Protein AF-A0A0R3CW80-F1 (afdb_monomer_lite)

Structure (mmCIF, N/CA/C/O backbone):
data_AF-A0A0R3CW80-F1
#
_entry.id   AF-A0A0R3CW80-F1
#
loop_
_atom_site.group_PDB
_atom_site.id
_atom_site.type_symbol
_atom_site.label_atom_id
_atom_site.label_alt_id
_atom_site.label_comp_id
_atom_site.label_asym_id
_atom_site.label_entity_id
_atom_site.label_seq_id
_atom_site.pdbx_PDB_ins_code
_atom_site.Cartn_x
_atom_site.Cartn_y
_atom_site.Cartn_z
_atom_site.occupancy
_atom_site.B_iso_or_equiv
_atom_site.auth_seq_id
_atom_site.auth_comp_id
_atom_site.auth_asym_id
_atom_site.auth_atom_id
_atom_site.pdbx_PDB_model_num
ATOM 1 N N . MET A 1 1 ? -17.166 18.405 -1.056 1.00 41.09 1 MET A N 1
ATOM 2 C CA . MET A 1 1 ? -15.921 18.094 -1.797 1.00 41.09 1 MET A CA 1
ATOM 3 C C . MET A 1 1 ? -15.846 16.579 -1.973 1.00 41.09 1 MET A C 1
ATOM 5 O O . MET A 1 1 ? -15.905 15.866 -0.979 1.00 41.09 1 MET A O 1
ATOM 9 N N . ASN A 1 2 ? -15.883 16.093 -3.217 1.00 36.12 2 ASN A N 1
ATOM 10 C CA . ASN A 1 2 ? -16.226 14.708 -3.577 1.00 36.12 2 ASN A CA 1
ATOM 11 C C . ASN A 1 2 ? -15.199 13.659 -3.116 1.00 36.12 2 ASN A C 1
ATOM 13 O O . ASN A 1 2 ? -14.018 13.760 -3.441 1.00 36.12 2 ASN A O 1
ATOM 17 N N . ARG A 1 3 ? -15.678 12.598 -2.445 1.00 45.88 3 ARG A N 1
ATOM 18 C CA . ARG A 1 3 ? -14.878 11.443 -1.977 1.00 45.88 3 ARG A CA 1
ATOM 19 C C . ARG A 1 3 ? -14.217 10.665 -3.129 1.00 45.88 3 ARG A C 1
ATOM 21 O O . ARG A 1 3 ? -13.145 10.106 -2.939 1.00 45.88 3 ARG A O 1
ATOM 28 N N . HIS A 1 4 ? -14.803 10.700 -4.331 1.00 39.06 4 HIS A N 1
ATOM 29 C CA . HIS A 1 4 ? -14.240 10.094 -5.546 1.00 39.06 4 HIS A CA 1
ATOM 30 C C . HIS A 1 4 ? -13.117 10.909 -6.205 1.00 39.06 4 HIS A C 1
ATOM 32 O O . HIS A 1 4 ? -12.215 10.320 -6.788 1.00 39.06 4 HIS A O 1
ATOM 38 N N . ALA A 1 5 ? -13.098 12.239 -6.062 1.00 39.56 5 ALA A N 1
ATOM 39 C CA . ALA A 1 5 ? -12.051 13.080 -6.657 1.00 39.56 5 ALA A CA 1
ATOM 40 C C . ALA A 1 5 ? -10.694 12.961 -5.928 1.00 39.56 5 ALA A C 1
ATOM 42 O O . ALA A 1 5 ? -9.673 13.413 -6.434 1.00 39.56 5 ALA A O 1
ATOM 43 N N . ARG A 1 6 ? -10.675 12.335 -4.740 1.00 50.69 6 ARG A N 1
ATOM 44 C CA . ARG A 1 6 ? -9.482 12.136 -3.901 1.00 50.69 6 ARG A CA 1
ATOM 45 C C . ARG A 1 6 ? -8.556 11.000 -4.372 1.00 50.69 6 ARG A C 1
ATOM 47 O O . ARG A 1 6 ? -7.422 10.960 -3.915 1.00 50.69 6 ARG A O 1
ATOM 54 N N . ARG A 1 7 ? -9.029 10.087 -5.235 1.00 49.88 7 ARG A N 1
ATOM 55 C CA . ARG A 1 7 ? -8.395 8.779 -5.529 1.00 49.88 7 ARG A CA 1
ATOM 56 C C . ARG A 1 7 ? -7.430 8.757 -6.724 1.00 49.88 7 ARG A C 1
ATOM 58 O O . ARG A 1 7 ? -6.735 7.769 -6.911 1.00 49.88 7 ARG A O 1
ATOM 65 N N . ALA A 1 8 ? -7.375 9.818 -7.529 1.00 35.88 8 ALA A N 1
ATOM 66 C CA . ALA A 1 8 ? -6.621 9.817 -8.788 1.00 35.88 8 ALA A CA 1
ATOM 67 C C . ALA A 1 8 ? -5.181 10.348 -8.684 1.00 35.88 8 ALA A C 1
ATOM 69 O O . ALA A 1 8 ? -4.429 10.243 -9.650 1.00 35.88 8 ALA A O 1
ATOM 70 N N . SER A 1 9 ? -4.764 10.926 -7.551 1.00 39.00 9 SER A N 1
ATOM 71 C CA . SER A 1 9 ? -3.372 11.347 -7.411 1.00 39.00 9 SER A CA 1
ATOM 72 C C . SER A 1 9 ? -2.551 10.215 -6.810 1.00 39.00 9 SER A C 1
ATOM 74 O O . SER A 1 9 ? -2.558 9.977 -5.604 1.00 39.00 9 SER A O 1
ATOM 76 N N . VAL A 1 10 ? -1.789 9.537 -7.671 1.00 45.53 10 VAL A N 1
ATOM 77 C CA . VAL A 1 10 ? -0.542 8.878 -7.273 1.00 45.53 10 VAL A CA 1
ATOM 78 C C . VAL A 1 10 ? 0.312 9.968 -6.632 1.00 45.53 10 VAL A C 1
ATOM 80 O O . VAL A 1 10 ? 1.026 10.703 -7.311 1.00 45.53 10 VAL A O 1
ATOM 83 N N . LYS A 1 11 ? 0.165 10.172 -5.320 1.00 47.53 11 LYS A N 1
ATOM 84 C CA . LYS A 1 11 ? 0.964 11.154 -4.595 1.00 47.53 11 LYS A CA 1
ATOM 85 C C . LYS A 1 11 ? 2.336 10.516 -4.427 1.00 47.53 11 LYS A C 1
ATOM 87 O O . LYS A 1 11 ? 2.579 9.780 -3.477 1.00 47.53 11 LYS A O 1
ATOM 92 N N . SER A 1 12 ? 3.195 10.719 -5.421 1.00 44.66 12 SER A N 1
ATOM 93 C CA . SER A 1 12 ? 4.593 10.315 -5.365 1.00 44.66 12 SER A CA 1
ATOM 94 C C . SER A 1 12 ? 5.261 11.132 -4.267 1.00 44.66 12 SER A C 1
ATOM 96 O O . SER A 1 12 ? 5.531 12.321 -4.448 1.00 44.66 12 SER A O 1
ATOM 98 N N . ILE A 1 13 ? 5.500 10.515 -3.115 1.00 50.28 13 ILE A N 1
ATOM 99 C CA . ILE A 1 13 ? 6.340 11.126 -2.091 1.00 50.28 13 ILE A CA 1
ATOM 100 C C . ILE A 1 13 ? 7.767 10.725 -2.453 1.00 50.28 13 ILE A C 1
ATOM 102 O O . ILE A 1 13 ? 8.165 9.566 -2.309 1.00 50.28 13 ILE A O 1
ATOM 106 N N . ARG A 1 14 ? 8.506 11.669 -3.039 1.00 46.22 14 ARG A N 1
ATOM 107 C CA . ARG A 1 14 ? 9.895 11.460 -3.445 1.00 46.22 14 ARG A CA 1
ATOM 108 C C . ARG A 1 14 ? 10.798 11.770 -2.256 1.00 46.22 14 ARG A C 1
ATOM 110 O O . ARG A 1 14 ? 10.899 12.917 -1.834 1.00 46.22 14 ARG A O 1
ATOM 117 N N . HIS A 1 15 ? 11.462 10.746 -1.740 1.00 56.53 15 HIS A N 1
ATOM 118 C CA . HIS A 1 15 ? 12.550 10.869 -0.774 1.00 56.53 15 HIS A CA 1
ATOM 119 C C . HIS A 1 15 ? 13.870 10.607 -1.498 1.00 56.53 15 HIS A C 1
ATOM 121 O O . HIS A 1 15 ? 13.871 9.868 -2.480 1.00 56.53 15 HIS A O 1
ATOM 127 N N . SER A 1 16 ? 14.971 11.225 -1.053 1.00 55.19 16 SER A N 1
ATOM 128 C CA . SER A 1 16 ? 16.258 11.259 -1.780 1.00 55.19 16 SER A CA 1
ATOM 129 C C . SER A 1 16 ? 16.668 9.911 -2.380 1.00 55.19 16 SER A C 1
ATOM 131 O O . SER A 1 16 ? 17.085 9.872 -3.534 1.00 55.19 16 SER A O 1
ATOM 133 N N . ASP A 1 17 ? 16.431 8.824 -1.641 1.00 69.06 17 ASP A N 1
ATOM 134 C CA . ASP A 1 17 ? 16.816 7.466 -2.028 1.00 69.06 17 ASP A CA 1
ATOM 135 C C . ASP A 1 17 ? 15.636 6.482 -2.072 1.00 69.06 17 ASP A C 1
ATOM 137 O O . ASP A 1 17 ? 15.853 5.297 -2.303 1.00 69.06 17 ASP A O 1
ATOM 141 N N . LEU A 1 18 ? 14.390 6.943 -1.871 1.00 73.19 18 LEU A N 1
ATOM 142 C CA . LEU A 1 18 ? 13.175 6.115 -1.885 1.00 73.19 18 LEU A CA 1
ATOM 143 C C . LEU A 1 18 ? 12.024 6.818 -2.615 1.00 73.19 18 LEU A C 1
ATOM 145 O O . LEU A 1 18 ? 11.536 7.867 -2.191 1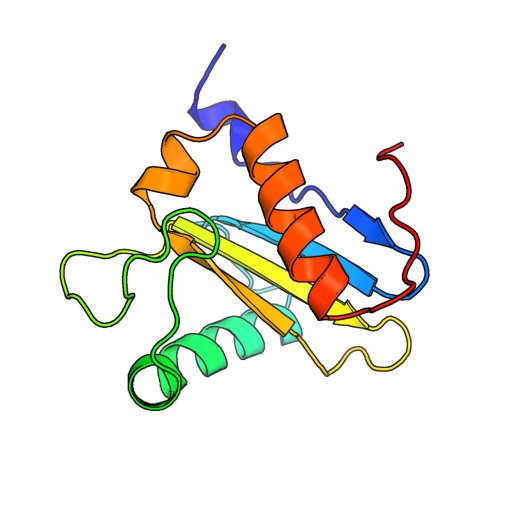.00 73.19 18 LEU A O 1
ATOM 149 N N . ILE A 1 19 ? 11.519 6.196 -3.674 1.00 79.06 19 ILE A N 1
ATOM 150 C CA . ILE A 1 19 ? 10.292 6.618 -4.350 1.00 79.06 19 ILE A CA 1
ATOM 151 C C . ILE A 1 19 ? 9.132 5.868 -3.706 1.00 79.06 19 ILE A C 1
ATOM 153 O O . ILE A 1 19 ? 9.100 4.640 -3.737 1.00 79.06 19 ILE A O 1
ATOM 157 N N . THR A 1 20 ? 8.197 6.594 -3.089 1.00 81.69 20 THR A N 1
ATOM 158 C CA . THR A 1 20 ? 7.022 5.985 -2.452 1.00 81.69 20 THR A CA 1
ATOM 159 C C . THR A 1 20 ? 5.743 6.321 -3.207 1.00 81.69 20 THR A C 1
ATOM 161 O O . THR A 1 20 ? 5.473 7.486 -3.503 1.00 81.69 20 THR A O 1
ATOM 164 N N . HIS A 1 21 ? 4.935 5.296 -3.458 1.00 84.94 21 HIS A N 1
ATOM 165 C CA . HIS A 1 21 ? 3.629 5.381 -4.091 1.00 84.94 21 HIS A CA 1
ATOM 166 C C . HIS A 1 21 ? 2.556 4.876 -3.127 1.00 84.94 21 HIS A C 1
ATOM 168 O O . HIS A 1 21 ? 2.663 3.768 -2.604 1.00 84.94 21 HIS A O 1
ATOM 174 N N . LEU A 1 22 ? 1.507 5.671 -2.924 1.00 86.88 22 LEU A N 1
ATOM 175 C CA . LEU A 1 22 ? 0.257 5.205 -2.331 1.00 86.88 22 LEU A CA 1
ATOM 176 C C . LEU A 1 22 ? -0.742 4.970 -3.465 1.00 86.88 22 LEU A C 1
ATOM 178 O O . LEU A 1 22 ? -1.073 5.910 -4.188 1.00 86.88 22 LEU A O 1
ATOM 182 N N . ILE A 1 23 ? -1.179 3.725 -3.641 1.00 88.75 23 ILE A N 1
ATOM 183 C CA . ILE A 1 23 ? -1.973 3.292 -4.795 1.00 88.75 23 ILE A CA 1
ATOM 184 C C . ILE A 1 23 ? -3.221 2.559 -4.300 1.00 88.75 23 ILE A C 1
ATOM 186 O O . ILE A 1 23 ? -3.107 1.587 -3.555 1.00 88.75 23 ILE A O 1
ATOM 190 N N . GLY A 1 24 ? -4.406 3.030 -4.696 1.00 88.19 24 GLY A N 1
ATOM 191 C CA . GLY A 1 24 ? -5.670 2.335 -4.430 1.00 88.19 24 GLY A CA 1
ATOM 192 C C . GLY A 1 24 ? -5.727 0.987 -5.151 1.00 88.19 24 GLY A C 1
ATOM 193 O O . GLY A 1 24 ? -5.147 0.837 -6.224 1.00 88.19 24 GLY A O 1
ATOM 194 N N . VAL A 1 25 ? -6.417 0.002 -4.575 1.00 89.88 25 VAL A N 1
ATOM 195 C CA . VAL A 1 25 ? -6.517 -1.356 -5.150 1.00 89.88 25 VAL A CA 1
ATOM 196 C C . VAL A 1 25 ? -7.173 -1.381 -6.539 1.00 89.88 25 VAL A C 1
ATOM 198 O O . VAL A 1 25 ? -6.938 -2.289 -7.327 1.00 89.88 25 VAL A O 1
ATOM 201 N N . GLU A 1 26 ? -7.983 -0.372 -6.844 1.00 85.88 26 GLU A N 1
ATOM 202 C CA . GLU A 1 26 ? -8.678 -0.182 -8.114 1.00 85.88 26 GLU A CA 1
ATOM 203 C C . GLU A 1 26 ? -7.811 0.438 -9.220 1.00 85.88 26 GLU A C 1
ATOM 205 O O . GLU A 1 26 ? -8.250 0.514 -10.367 1.00 85.88 26 GLU A O 1
ATOM 210 N N . VAL A 1 27 ? -6.615 0.932 -8.888 1.00 84.31 27 VAL A N 1
ATOM 211 C CA . VAL A 1 27 ? -5.747 1.617 -9.849 1.00 84.31 27 VAL A CA 1
ATOM 212 C C . VAL A 1 27 ? -4.963 0.572 -10.652 1.00 84.31 27 VAL A C 1
ATOM 214 O O . VAL A 1 27 ? -4.204 -0.197 -10.055 1.00 84.31 27 VAL A O 1
ATOM 217 N N . PRO A 1 28 ? -5.102 0.536 -11.989 1.00 83.88 28 PRO A N 1
ATOM 218 C CA . PRO A 1 28 ? -4.348 -0.393 -12.822 1.00 83.88 28 PRO A CA 1
ATOM 219 C C . PRO A 1 28 ? -2.843 -0.098 -12.762 1.00 83.88 28 PRO A C 1
ATOM 221 O O . PRO A 1 28 ? -2.417 1.057 -12.713 1.00 83.88 28 PRO A O 1
ATOM 224 N N . LEU A 1 29 ? -2.035 -1.161 -12.764 1.00 85.38 29 LEU A N 1
ATOM 225 C CA . LEU A 1 29 ? -0.567 -1.107 -12.681 1.00 85.38 29 LEU A CA 1
ATOM 226 C C . LEU A 1 29 ? 0.116 -1.620 -13.957 1.00 85.38 29 LEU A C 1
ATOM 228 O O . LEU A 1 29 ? 1.295 -1.975 -13.920 1.00 85.38 29 LEU A O 1
ATOM 232 N N . ASP A 1 30 ? -0.611 -1.676 -15.073 1.00 80.75 30 ASP A N 1
ATOM 233 C CA . ASP A 1 30 ? -0.150 -2.293 -16.324 1.00 80.75 30 ASP A CA 1
ATOM 234 C C . ASP A 1 30 ? 1.143 -1.647 -16.856 1.00 80.75 30 ASP A C 1
ATOM 236 O O . ASP A 1 30 ? 2.059 -2.350 -17.283 1.00 80.75 30 ASP A O 1
ATOM 240 N N . ASP A 1 31 ? 1.283 -0.328 -16.694 1.00 80.50 31 ASP A N 1
ATOM 241 C CA . ASP A 1 31 ? 2.476 0.437 -17.090 1.00 80.50 31 ASP A CA 1
ATOM 242 C C . ASP A 1 31 ? 3.600 0.430 -16.029 1.00 80.50 31 ASP A C 1
ATOM 244 O O . ASP A 1 31 ? 4.658 1.039 -16.203 1.00 80.50 31 ASP A O 1
ATOM 248 N N . HIS A 1 32 ? 3.404 -0.277 -14.912 1.00 83.94 32 HIS A N 1
ATOM 249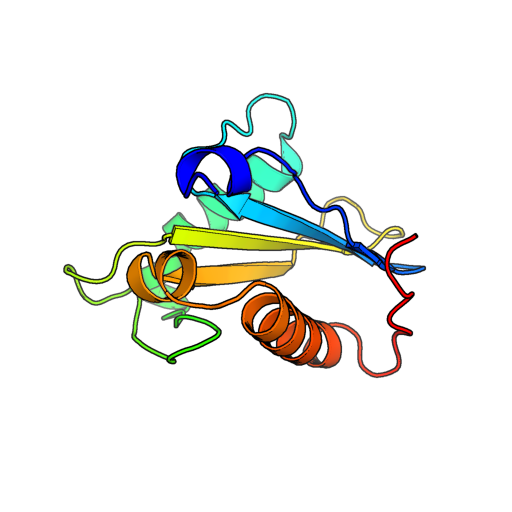 C CA . HIS A 1 32 ? 4.324 -0.323 -13.775 1.00 83.94 32 HIS A CA 1
ATOM 250 C C . HIS A 1 32 ? 4.673 -1.765 -13.389 1.00 83.94 32 HIS A C 1
ATOM 252 O O . HIS A 1 32 ? 4.389 -2.217 -12.277 1.00 83.94 32 HIS A O 1
ATOM 258 N N . ALA A 1 33 ? 5.349 -2.483 -14.293 1.00 87.44 33 ALA A N 1
ATOM 259 C CA . ALA A 1 33 ? 5.673 -3.905 -14.136 1.00 87.44 33 ALA A CA 1
ATOM 260 C C . ALA A 1 33 ? 6.290 -4.268 -12.768 1.00 87.44 33 ALA A C 1
ATOM 262 O O . ALA A 1 33 ? 5.911 -5.277 -12.175 1.00 87.44 33 ALA A O 1
ATOM 263 N N . THR A 1 34 ? 7.204 -3.451 -12.237 1.00 88.75 34 THR A N 1
ATOM 264 C CA . THR A 1 34 ? 7.829 -3.686 -10.923 1.00 88.75 34 THR A CA 1
ATOM 265 C C . THR A 1 34 ? 6.825 -3.569 -9.773 1.00 88.75 34 THR A C 1
ATOM 267 O O . THR A 1 34 ? 6.783 -4.433 -8.897 1.00 88.75 34 THR A O 1
ATOM 270 N N . LEU A 1 35 ? 5.974 -2.539 -9.788 1.00 89.12 35 LEU A N 1
ATOM 271 C CA . LEU A 1 35 ? 4.946 -2.331 -8.764 1.00 89.12 35 LEU A CA 1
ATOM 272 C C . LEU A 1 35 ? 3.877 -3.424 -8.832 1.00 89.12 35 LEU A C 1
ATOM 274 O O . LEU A 1 35 ? 3.480 -3.967 -7.803 1.00 89.12 35 LEU A O 1
ATOM 278 N N . HIS A 1 36 ? 3.473 -3.803 -10.045 1.00 92.00 36 HIS A N 1
ATOM 279 C CA . HIS A 1 36 ? 2.530 -4.891 -10.262 1.00 92.00 36 HIS A CA 1
ATOM 280 C C . HIS A 1 36 ? 3.065 -6.217 -9.698 1.00 92.00 36 HIS A C 1
ATOM 282 O O . HIS A 1 36 ? 2.382 -6.881 -8.916 1.00 92.00 36 HIS A O 1
ATOM 288 N N . ARG A 1 37 ? 4.322 -6.575 -10.003 1.00 92.38 37 ARG A N 1
ATOM 289 C CA . ARG A 1 37 ? 4.969 -7.774 -9.440 1.00 92.38 37 ARG A CA 1
ATOM 290 C C . ARG A 1 37 ? 5.050 -7.729 -7.917 1.00 92.38 37 ARG A C 1
ATOM 292 O O . ARG A 1 37 ? 4.845 -8.758 -7.282 1.00 92.38 37 ARG A O 1
ATOM 299 N N . ALA A 1 38 ? 5.320 -6.565 -7.329 1.00 92.81 38 ALA A N 1
ATOM 300 C CA . ALA A 1 38 ? 5.371 -6.408 -5.878 1.00 92.81 38 ALA A CA 1
ATOM 301 C C . ALA A 1 38 ? 4.016 -6.708 -5.215 1.00 92.81 38 ALA A C 1
ATOM 303 O O . ALA A 1 38 ? 3.967 -7.429 -4.217 1.00 92.81 38 ALA A O 1
ATOM 304 N N . VAL A 1 39 ? 2.917 -6.227 -5.806 1.00 93.94 39 VAL A N 1
ATOM 305 C CA . VAL A 1 39 ? 1.549 -6.509 -5.341 1.00 93.94 39 VAL A CA 1
ATOM 306 C C . VAL A 1 39 ? 1.212 -7.995 -5.475 1.00 93.94 39 VAL A C 1
ATOM 308 O O . VAL A 1 39 ? 0.745 -8.606 -4.513 1.00 93.94 39 VAL A O 1
ATOM 311 N N . LEU A 1 40 ? 1.502 -8.610 -6.626 1.00 94.19 40 LEU A N 1
ATOM 312 C CA . LEU A 1 40 ? 1.283 -10.047 -6.827 1.00 94.19 40 LEU A CA 1
ATOM 313 C C . LEU A 1 40 ? 2.090 -10.890 -5.833 1.00 94.19 40 LEU A C 1
ATOM 315 O O . LEU A 1 40 ? 1.563 -11.834 -5.239 1.00 94.19 40 LEU A O 1
ATOM 319 N N . HIS A 1 41 ? 3.357 -10.531 -5.613 1.00 93.88 41 HIS A N 1
ATOM 320 C CA . HIS A 1 41 ? 4.218 -11.185 -4.630 1.00 93.88 41 HIS A CA 1
ATOM 321 C C . HIS A 1 41 ? 3.659 -11.047 -3.214 1.00 93.88 41 HIS A C 1
ATOM 323 O O . HIS A 1 41 ? 3.665 -12.017 -2.458 1.00 93.88 41 HIS A O 1
ATOM 329 N N . TRP A 1 42 ? 3.144 -9.871 -2.850 1.00 94.69 42 TRP A N 1
ATOM 330 C CA . TRP A 1 42 ? 2.518 -9.645 -1.549 1.00 94.69 42 TRP A CA 1
ATOM 331 C C . TRP A 1 42 ? 1.313 -10.566 -1.330 1.00 94.69 42 TRP A C 1
ATOM 333 O O . TRP A 1 42 ? 1.281 -11.272 -0.321 1.00 94.69 42 TRP A O 1
ATOM 343 N N . TYR A 1 43 ? 0.388 -10.638 -2.294 1.00 94.31 43 TYR A N 1
ATOM 344 C CA . TYR A 1 43 ? -0.773 -11.535 -2.215 1.00 94.31 43 TYR A CA 1
ATOM 345 C C . TYR A 1 43 ? -0.361 -13.008 -2.147 1.00 94.31 43 TYR A C 1
ATOM 347 O O . TYR A 1 43 ? -0.846 -13.749 -1.295 1.00 94.31 43 TYR A O 1
ATOM 355 N N . SER A 1 44 ? 0.599 -13.418 -2.979 1.00 94.69 44 SER A N 1
ATOM 356 C CA . SER A 1 44 ? 1.091 -14.804 -3.029 1.00 94.69 44 SER A CA 1
ATOM 357 C C . SER A 1 44 ? 1.747 -15.255 -1.718 1.00 94.69 44 SER A C 1
ATOM 359 O O . SER A 1 44 ? 1.843 -16.446 -1.443 1.00 94.69 44 SER A O 1
ATOM 361 N N . ASN A 1 45 ? 2.199 -14.305 -0.894 1.00 93.44 45 ASN A N 1
ATOM 362 C CA . ASN A 1 45 ? 2.885 -14.562 0.370 1.00 93.44 45 ASN A CA 1
ATOM 363 C C . ASN A 1 45 ? 2.053 -14.171 1.600 1.00 93.44 45 ASN A C 1
ATOM 365 O O . ASN A 1 45 ? 2.592 -14.154 2.710 1.00 93.44 45 ASN A O 1
ATOM 369 N N . ILE A 1 46 ? 0.761 -13.865 1.435 1.00 92.88 46 ILE A N 1
ATOM 370 C CA . ILE A 1 46 ? -0.077 -13.335 2.516 1.00 92.88 46 ILE A CA 1
ATOM 371 C C . ILE A 1 46 ? -0.157 -14.308 3.700 1.00 92.88 46 ILE A C 1
ATOM 373 O O . ILE A 1 46 ? 0.119 -13.918 4.831 1.00 92.88 46 ILE A O 1
ATOM 377 N N . ALA A 1 47 ? -0.384 -15.600 3.436 1.00 92.25 47 ALA A N 1
ATOM 378 C CA . ALA A 1 47 ? -0.468 -16.649 4.454 1.00 92.25 47 ALA A CA 1
ATOM 379 C C . ALA A 1 47 ? 0.842 -16.831 5.238 1.00 92.25 47 ALA A C 1
ATOM 381 O O . ALA A 1 47 ? 0.828 -17.021 6.455 1.00 92.25 47 ALA A O 1
ATOM 382 N N . ALA A 1 48 ? 1.983 -16.740 4.549 1.00 93.88 48 ALA A N 1
ATOM 383 C CA . ALA A 1 48 ? 3.298 -16.916 5.157 1.00 93.88 48 ALA A CA 1
ATOM 384 C C . ALA A 1 48 ? 3.729 -15.685 5.968 1.00 93.88 48 ALA A C 1
ATOM 386 O O . ALA A 1 48 ? 4.287 -15.819 7.056 1.00 93.88 48 ALA A O 1
ATOM 387 N N . ARG A 1 49 ? 3.469 -14.480 5.445 1.00 91.44 49 ARG A N 1
ATOM 388 C CA . ARG A 1 49 ? 3.904 -13.212 6.052 1.00 91.44 49 ARG A CA 1
ATOM 389 C C . ARG A 1 49 ? 2.929 -12.662 7.086 1.00 91.44 49 ARG A C 1
ATOM 391 O O . ARG A 1 49 ? 3.333 -11.812 7.872 1.00 91.44 49 ARG A O 1
ATOM 398 N N . LYS A 1 50 ? 1.675 -13.124 7.072 1.00 95.25 50 LYS A N 1
ATOM 399 C CA . LYS A 1 50 ? 0.584 -12.684 7.956 1.00 95.25 50 LYS A CA 1
ATOM 400 C C . LYS A 1 50 ? 0.514 -11.151 8.076 1.00 95.25 50 LYS A C 1
ATOM 402 O O . LYS A 1 50 ? 0.593 -10.618 9.185 1.00 95.25 50 LYS A O 1
ATOM 407 N N . PRO A 1 51 ? 0.472 -10.414 6.949 1.00 95.06 51 PRO A N 1
ATOM 408 C CA . PRO A 1 51 ? 0.551 -8.966 6.995 1.00 95.06 51 PRO A CA 1
ATOM 409 C C . PRO A 1 51 ? -0.695 -8.376 7.659 1.00 95.06 51 PRO A C 1
ATOM 411 O O . PRO A 1 51 ? -1.793 -8.931 7.591 1.00 95.06 51 PRO A O 1
ATOM 414 N N . VAL A 1 52 ? -0.513 -7.202 8.256 1.00 97.06 52 VAL A N 1
ATOM 415 C CA . VAL A 1 52 ? -1.574 -6.438 8.916 1.00 97.06 52 VAL A CA 1
ATOM 416 C C . VAL A 1 52 ? -1.719 -5.061 8.285 1.00 97.06 52 VAL A C 1
ATOM 418 O O . VAL A 1 52 ? -0.762 -4.526 7.714 1.00 97.06 52 VAL A O 1
ATOM 421 N N . CYS A 1 53 ? -2.893 -4.450 8.432 1.00 97.06 53 CYS A N 1
ATOM 422 C CA . CYS A 1 53 ? -3.103 -3.057 8.057 1.00 97.06 53 CYS A CA 1
ATOM 423 C C . CYS A 1 53 ? -2.109 -2.162 8.803 1.00 97.06 53 CYS A C 1
ATOM 425 O O . CYS A 1 53 ? -2.015 -2.192 10.034 1.00 97.06 53 CYS A O 1
ATOM 427 N N . ILE A 1 54 ? -1.376 -1.314 8.083 1.00 96.12 54 ILE A N 1
ATOM 428 C CA . ILE A 1 54 ? -0.342 -0.478 8.703 1.00 96.12 54 ILE A CA 1
ATOM 429 C C . ILE A 1 54 ? -0.901 0.588 9.657 1.00 96.12 54 ILE A C 1
ATOM 431 O O . ILE A 1 54 ? -0.163 1.043 10.544 1.00 96.12 54 ILE A O 1
ATOM 435 N N . ALA A 1 55 ? -2.191 0.916 9.531 1.00 95.69 55 ALA A N 1
ATOM 436 C CA . ALA A 1 55 ? -2.930 1.806 10.422 1.00 95.69 55 ALA A CA 1
ATOM 437 C C . ALA A 1 55 ? -3.515 1.069 11.640 1.00 95.69 55 ALA A C 1
ATOM 439 O O . ALA A 1 55 ? -2.979 1.226 12.737 1.00 95.69 55 ALA A O 1
ATOM 440 N N . CYS A 1 56 ? -4.565 0.260 11.450 1.00 96.44 56 CYS A N 1
ATOM 441 C CA . CYS A 1 56 ? -5.343 -0.350 12.540 1.00 96.44 56 CYS A CA 1
ATOM 442 C C . CYS A 1 56 ? -4.848 -1.726 13.009 1.00 96.44 56 CYS A C 1
ATOM 444 O O . CYS A 1 56 ? -5.375 -2.256 13.979 1.00 96.44 56 CYS A O 1
ATOM 446 N N . LYS A 1 57 ? -3.836 -2.305 12.351 1.00 96.69 57 LYS A N 1
ATOM 447 C CA . LYS A 1 57 ? -3.242 -3.613 12.690 1.00 96.69 57 LYS A CA 1
ATOM 448 C C . LYS A 1 57 ? -4.163 -4.830 12.532 1.00 96.69 57 LYS A C 1
ATOM 450 O O . LYS A 1 57 ? -3.750 -5.921 12.908 1.00 96.69 57 LYS A O 1
ATOM 455 N N . VAL A 1 58 ? -5.341 -4.676 11.920 1.00 96.88 58 VAL A N 1
ATOM 456 C CA . VAL A 1 58 ? -6.185 -5.819 11.536 1.00 96.88 58 VAL A CA 1
ATOM 457 C C . VAL A 1 58 ? -5.439 -6.745 10.570 1.00 96.88 58 VAL A C 1
ATOM 459 O O . VAL A 1 58 ? -4.661 -6.275 9.731 1.00 96.88 58 VAL A O 1
ATOM 462 N N . SER A 1 59 ? -5.655 -8.049 10.714 1.00 96.94 59 SER A N 1
ATOM 463 C CA . SER A 1 59 ? -5.037 -9.093 9.900 1.00 96.94 59 SER A CA 1
ATOM 464 C C . SER A 1 59 ? -5.675 -9.156 8.515 1.00 96.94 59 SER A C 1
ATOM 466 O O . SER A 1 59 ? -6.895 -9.145 8.386 1.00 96.94 59 SER A O 1
ATOM 468 N N . PHE A 1 60 ? -4.850 -9.272 7.471 1.00 96.31 60 PHE A N 1
ATOM 469 C CA . PHE A 1 60 ? -5.334 -9.559 6.114 1.00 96.31 60 PHE A CA 1
ATOM 470 C C . PHE A 1 60 ? -5.519 -11.060 5.834 1.00 96.31 60 PHE A C 1
ATOM 472 O O . PHE A 1 60 ? -5.757 -11.441 4.693 1.00 96.31 60 PHE A O 1
ATOM 479 N N . LEU A 1 61 ? -5.363 -11.919 6.847 1.00 94.75 61 LEU A N 1
ATOM 480 C CA . LEU A 1 61 ? -5.762 -13.329 6.755 1.00 94.75 61 LEU A CA 1
ATOM 481 C C . LEU A 1 61 ? -7.244 -13.539 7.058 1.00 94.75 61 LEU A C 1
ATOM 483 O O . LEU A 1 61 ? -7.752 -14.628 6.819 1.00 94.75 61 LEU A O 1
ATOM 487 N N . ASP A 1 62 ? -7.903 -12.526 7.614 1.00 91.38 62 ASP A N 1
ATOM 488 C CA . ASP A 1 62 ? -9.317 -12.592 7.941 1.00 91.38 62 ASP A CA 1
ATOM 489 C C . ASP A 1 62 ? -10.108 -12.336 6.651 1.00 91.38 62 ASP A C 1
ATOM 491 O O . ASP A 1 62 ? -9.880 -11.324 5.984 1.00 91.38 62 ASP A O 1
ATOM 495 N N . ASP A 1 63 ? -11.039 -13.228 6.302 1.00 83.69 63 ASP A N 1
ATOM 496 C CA . ASP A 1 63 ? -11.762 -13.199 5.015 1.00 83.69 63 ASP A CA 1
ATOM 497 C C . ASP A 1 63 ? -12.557 -11.900 4.778 1.00 83.69 63 ASP A C 1
ATOM 499 O O . ASP A 1 63 ? -12.830 -11.506 3.641 1.00 83.69 63 ASP A O 1
ATOM 503 N N . GLU A 1 64 ? -12.921 -11.203 5.854 1.00 89.62 64 GLU A N 1
ATOM 504 C CA . GLU A 1 64 ? -13.647 -9.932 5.803 1.00 89.62 64 GLU A CA 1
ATOM 505 C C . GLU A 1 64 ? -12.721 -8.729 5.546 1.00 89.62 64 GLU A C 1
ATOM 507 O O . GLU A 1 64 ? -13.167 -7.678 5.068 1.00 89.62 64 GLU A O 1
ATOM 512 N N . THR A 1 65 ? -11.415 -8.871 5.799 1.00 93.00 65 THR A N 1
ATOM 513 C CA . THR A 1 65 ? -10.451 -7.776 5.676 1.00 93.00 65 THR A CA 1
ATOM 514 C C . THR A 1 65 ? -9.964 -7.638 4.240 1.00 93.00 65 THR A C 1
ATOM 516 O O . THR A 1 65 ? -9.040 -8.311 3.783 1.00 93.00 65 THR A O 1
ATOM 519 N N . ARG A 1 66 ? -10.520 -6.658 3.528 1.00 94.94 66 ARG A N 1
ATOM 520 C CA . ARG A 1 66 ? -10.080 -6.307 2.170 1.00 94.94 66 ARG A CA 1
ATOM 521 C C . ARG A 1 66 ? -8.970 -5.263 2.180 1.00 94.94 66 ARG A C 1
ATOM 523 O O . ARG A 1 66 ? -8.986 -4.324 2.980 1.00 94.94 66 ARG A O 1
ATOM 530 N N . VAL A 1 67 ? -8.032 -5.383 1.242 1.00 96.06 67 VAL A N 1
ATOM 531 C CA . VAL A 1 67 ? -7.031 -4.341 0.975 1.00 96.06 67 VAL A CA 1
ATOM 532 C C . VAL A 1 67 ? -7.706 -3.154 0.286 1.00 96.06 67 VAL A C 1
ATOM 534 O O . VAL A 1 67 ? -8.421 -3.329 -0.696 1.00 96.06 67 VAL A O 1
ATOM 537 N N . GLY A 1 68 ? -7.475 -1.949 0.807 1.00 94.06 68 GLY A N 1
ATOM 538 C CA . GLY A 1 68 ? -7.966 -0.697 0.228 1.00 94.06 68 GLY A CA 1
ATOM 539 C C . GLY A 1 68 ? -6.914 0.041 -0.592 1.00 94.06 68 GLY A C 1
ATOM 540 O O . GLY A 1 68 ? -7.234 0.622 -1.625 1.00 94.06 68 GLY A O 1
ATOM 541 N N . ALA A 1 69 ? -5.662 0.022 -0.133 1.00 94.00 69 ALA A N 1
ATOM 542 C CA . ALA A 1 69 ? -4.544 0.668 -0.811 1.00 94.00 69 ALA A CA 1
ATOM 543 C C . ALA A 1 69 ? -3.206 0.023 -0.437 1.00 94.00 69 ALA A C 1
ATOM 545 O O . ALA A 1 69 ? -3.026 -0.459 0.686 1.00 94.00 69 ALA A O 1
ATOM 546 N N . PHE A 1 70 ? -2.248 0.093 -1.357 1.00 94.19 70 PHE A N 1
ATOM 547 C CA . PHE A 1 70 ? -0.860 -0.301 -1.159 1.00 94.19 70 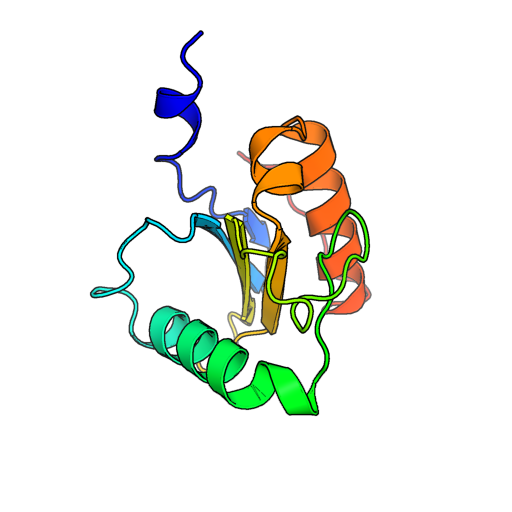PHE A CA 1
ATOM 548 C C . PHE A 1 70 ? 0.045 0.918 -1.007 1.00 94.19 70 PHE A C 1
ATOM 550 O O . PHE A 1 70 ? -0.057 1.885 -1.758 1.00 94.19 70 PHE A O 1
ATOM 557 N N . LEU A 1 71 ? 0.973 0.834 -0.058 1.00 92.31 71 LEU A N 1
ATOM 558 C CA . LEU A 1 71 ? 2.123 1.717 0.068 1.00 92.31 71 LEU A CA 1
ATOM 559 C C . LEU A 1 71 ? 3.347 0.967 -0.475 1.00 92.31 71 LEU A C 1
ATOM 561 O O . LEU A 1 71 ? 3.831 0.024 0.157 1.00 92.31 71 LEU A O 1
ATOM 565 N N . LEU A 1 72 ? 3.819 1.369 -1.654 1.00 90.75 72 LEU A N 1
ATOM 566 C CA . LEU A 1 72 ? 4.931 0.751 -2.377 1.00 90.75 72 LEU A CA 1
ATOM 567 C C . LEU A 1 72 ? 6.136 1.682 -2.349 1.00 90.75 72 LEU A C 1
ATOM 569 O O . LEU A 1 72 ? 6.039 2.819 -2.801 1.00 90.75 72 LEU A O 1
ATOM 573 N N . SER A 1 73 ? 7.263 1.214 -1.820 1.00 87.88 73 SER A N 1
ATOM 574 C CA . SER A 1 73 ? 8.482 2.022 -1.683 1.00 87.88 73 SER A CA 1
ATOM 575 C C . SER A 1 73 ? 9.645 1.368 -2.415 1.00 87.88 73 SER A C 1
ATOM 577 O O . SER A 1 73 ? 9.954 0.207 -2.153 1.00 87.88 73 SER A O 1
ATOM 579 N N . VAL A 1 74 ? 10.286 2.116 -3.309 1.00 85.50 74 VAL A N 1
ATOM 580 C CA . VAL A 1 74 ? 11.344 1.640 -4.208 1.00 85.50 74 VAL A CA 1
ATOM 581 C C . VAL A 1 74 ? 12.636 2.409 -3.942 1.00 85.50 74 VAL A C 1
ATOM 583 O O . VAL A 1 74 ? 12.626 3.637 -4.068 1.00 85.50 74 VAL A O 1
ATOM 586 N N . PRO A 1 75 ? 13.750 1.747 -3.585 1.00 79.81 75 PRO A N 1
ATOM 587 C CA . PRO A 1 75 ? 15.045 2.403 -3.485 1.00 79.81 75 PRO A CA 1
ATOM 588 C C . PRO A 1 75 ? 15.508 2.922 -4.847 1.00 79.81 75 PRO A C 1
ATOM 590 O O . PRO A 1 75 ? 15.506 2.184 -5.829 1.00 79.81 75 PRO A O 1
ATOM 593 N N . VAL A 1 76 ? 15.966 4.172 -4.915 1.00 77.75 76 VAL A N 1
ATOM 594 C CA . VAL A 1 76 ? 16.460 4.782 -6.166 1.00 77.75 76 VAL A CA 1
ATOM 595 C C . VAL A 1 76 ? 17.691 4.038 -6.700 1.00 77.75 76 VAL A C 1
ATOM 597 O O . VAL A 1 76 ? 17.864 3.919 -7.909 1.00 77.75 76 VAL A O 1
ATOM 600 N N . CYS A 1 77 ? 18.532 3.508 -5.808 1.00 75.56 77 CYS A N 1
ATOM 601 C CA . CYS A 1 77 ? 19.745 2.769 -6.164 1.00 75.56 77 CYS A CA 1
ATOM 602 C C . CYS A 1 77 ? 19.498 1.308 -6.575 1.00 75.56 77 CYS A C 1
ATOM 604 O O . CYS A 1 77 ? 20.356 0.718 -7.228 1.00 75.56 77 CYS A O 1
ATOM 606 N N . VAL A 1 78 ? 18.354 0.722 -6.200 1.00 77.31 78 VAL A N 1
ATOM 607 C CA . VAL A 1 78 ? 18.006 -0.676 -6.497 1.00 77.31 78 VAL A CA 1
ATOM 608 C C . VAL A 1 78 ? 16.524 -0.749 -6.886 1.00 77.31 78 VAL A C 1
ATOM 610 O O . VAL A 1 78 ? 15.686 -1.129 -6.064 1.00 77.31 78 VAL A O 1
ATOM 613 N N . PRO A 1 79 ? 16.178 -0.366 -8.129 1.00 71.00 79 PRO A N 1
ATOM 614 C CA . PRO A 1 79 ? 14.790 -0.172 -8.546 1.00 71.00 79 PRO A CA 1
ATOM 615 C C . PRO A 1 79 ? 13.966 -1.466 -8.602 1.00 71.00 79 PRO A C 1
ATOM 617 O O . PRO A 1 79 ? 12.743 -1.401 -8.654 1.00 71.00 79 PRO A O 1
ATOM 620 N N . ASP A 1 80 ? 14.612 -2.633 -8.558 1.00 78.81 80 ASP A N 1
ATOM 621 C CA . ASP A 1 80 ? 13.946 -3.941 -8.591 1.00 78.81 80 ASP A CA 1
ATOM 622 C C . ASP A 1 80 ? 13.444 -4.411 -7.216 1.00 78.81 80 ASP A C 1
ATOM 624 O O . ASP A 1 80 ? 12.743 -5.421 -7.117 1.00 78.81 80 ASP A O 1
ATOM 628 N N . ILE A 1 81 ? 13.786 -3.694 -6.140 1.00 81.69 81 ILE A N 1
ATOM 629 C CA . ILE A 1 81 ? 13.326 -4.007 -4.786 1.00 81.69 81 ILE A CA 1
ATOM 630 C C . ILE A 1 81 ? 12.162 -3.088 -4.427 1.00 81.69 81 ILE A C 1
ATOM 632 O O . ILE A 1 81 ? 12.278 -1.867 -4.467 1.00 81.69 81 ILE A O 1
ATOM 636 N N . VAL A 1 82 ? 11.045 -3.681 -4.001 1.00 89.12 82 VAL A N 1
ATOM 637 C CA . VAL A 1 82 ? 9.870 -2.934 -3.541 1.00 89.12 82 VAL A CA 1
ATOM 638 C C . VAL A 1 82 ? 9.483 -3.377 -2.139 1.00 89.12 82 VAL A C 1
ATOM 640 O O . VAL A 1 82 ? 9.078 -4.520 -1.912 1.00 89.12 82 VAL A O 1
ATOM 643 N N . ALA A 1 83 ? 9.548 -2.452 -1.187 1.00 90.06 83 ALA A N 1
ATOM 644 C CA . ALA A 1 83 ? 8.916 -2.641 0.107 1.00 90.06 83 ALA A CA 1
ATOM 645 C C . ALA A 1 83 ? 7.410 -2.393 -0.039 1.00 90.06 83 ALA A C 1
ATOM 647 O O . ALA A 1 83 ? 6.988 -1.328 -0.489 1.00 90.06 83 ALA A O 1
ATOM 648 N N . THR A 1 84 ? 6.605 -3.389 0.331 1.00 93.19 84 THR A N 1
ATOM 649 C CA . THR A 1 84 ? 5.145 -3.360 0.168 1.00 93.19 84 THR A CA 1
ATOM 650 C C . THR A 1 84 ? 4.460 -3.383 1.524 1.00 93.19 84 THR A C 1
ATOM 652 O O . THR A 1 84 ? 4.721 -4.253 2.355 1.00 93.19 84 THR A O 1
ATOM 655 N N . SER A 1 85 ? 3.569 -2.426 1.738 1.00 94.56 85 SER A N 1
ATOM 656 C CA . SER A 1 85 ? 2.699 -2.292 2.905 1.00 94.56 85 SER A CA 1
ATOM 657 C C . SER A 1 85 ? 1.267 -2.012 2.447 1.00 94.56 85 SER A C 1
ATOM 659 O O . SER A 1 85 ? 1.066 -1.612 1.303 1.00 94.56 85 SER A O 1
ATOM 661 N N . ALA A 1 86 ? 0.269 -2.215 3.308 1.00 95.88 86 ALA A N 1
ATOM 662 C CA . ALA A 1 86 ? -1.136 -2.086 2.915 1.00 95.88 86 ALA A CA 1
ATOM 663 C C . ALA A 1 86 ? -2.009 -1.427 3.993 1.00 95.88 86 ALA A C 1
ATO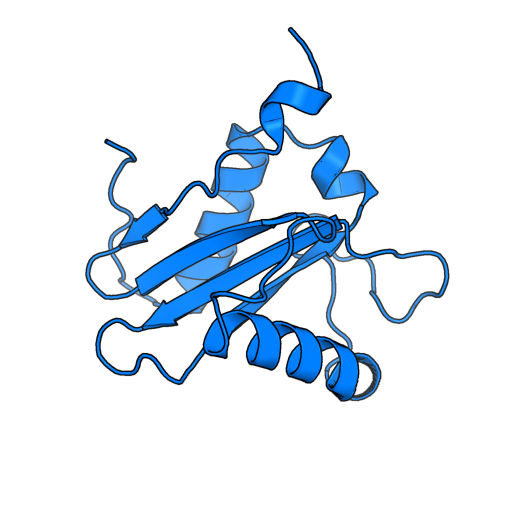M 665 O O . ALA A 1 86 ? -1.817 -1.643 5.194 1.00 95.88 86 ALA A O 1
ATOM 666 N N . PHE A 1 87 ? -2.998 -0.656 3.543 1.00 95.94 87 PHE A N 1
ATOM 667 C CA . PHE A 1 87 ? -4.150 -0.213 4.327 1.00 95.94 87 PHE A CA 1
ATOM 668 C C . PHE A 1 87 ? -5.349 -1.114 4.017 1.00 95.94 87 PHE A C 1
ATOM 670 O O . PHE A 1 87 ? -5.556 -1.492 2.862 1.00 95.94 87 PHE A O 1
ATOM 677 N N . CYS A 1 88 ? -6.162 -1.442 5.023 1.00 96.94 88 CYS A N 1
ATOM 678 C CA . CYS A 1 88 ? -7.462 -2.061 4.772 1.00 96.94 88 CYS A CA 1
ATOM 679 C C . CYS A 1 88 ? -8.429 -1.054 4.131 1.00 96.94 88 CYS A C 1
ATOM 681 O O . CYS A 1 88 ? -8.206 0.159 4.203 1.00 96.94 88 CYS A O 1
ATOM 683 N N . ALA A 1 89 ? -9.493 -1.561 3.507 1.00 94.94 89 ALA A N 1
ATOM 684 C CA . ALA A 1 89 ? -10.522 -0.749 2.861 1.00 94.94 89 ALA A CA 1
ATOM 685 C C . ALA A 1 89 ? -11.094 0.313 3.813 1.00 94.94 89 ALA A C 1
ATOM 687 O O . ALA A 1 89 ? -11.097 1.493 3.478 1.00 94.94 89 ALA A O 1
ATOM 688 N N . GLU A 1 90 ? -11.452 -0.080 5.037 1.00 94.31 90 GLU A N 1
ATOM 689 C CA . GLU A 1 90 ? -12.003 0.833 6.039 1.00 94.31 90 GLU A CA 1
ATOM 690 C C . GLU A 1 90 ? -11.033 1.968 6.398 1.00 94.31 90 GLU A C 1
ATOM 692 O O . GLU A 1 90 ? -11.406 3.138 6.337 1.00 94.31 90 GLU A O 1
ATOM 697 N N . CYS A 1 91 ? -9.767 1.669 6.720 1.00 94.06 91 CYS A N 1
ATOM 698 C CA . CYS A 1 91 ? -8.782 2.712 7.028 1.00 94.06 91 CYS A CA 1
ATOM 699 C C . CYS A 1 91 ? -8.503 3.618 5.827 1.00 94.06 91 CYS A C 1
ATOM 701 O O . CYS A 1 91 ? -8.345 4.823 6.000 1.00 94.06 91 CYS A O 1
ATOM 703 N N . HIS A 1 92 ? -8.432 3.062 4.618 1.00 90.38 92 HIS A N 1
ATOM 704 C CA . HIS A 1 92 ? -8.231 3.866 3.416 1.00 90.38 92 HIS A CA 1
ATOM 705 C C . HIS A 1 92 ? -9.406 4.830 3.167 1.00 90.38 92 HIS A C 1
ATOM 707 O O . HIS A 1 92 ? -9.199 5.945 2.693 1.00 90.38 92 HIS A O 1
ATOM 713 N N . GLU A 1 93 ? -10.630 4.430 3.517 1.00 89.31 93 GLU A N 1
ATOM 714 C CA . GLU A 1 93 ? -11.834 5.242 3.327 1.00 89.31 93 GLU A CA 1
ATOM 715 C C . GLU A 1 93 ? -12.080 6.270 4.436 1.00 89.31 93 GLU A C 1
ATOM 717 O O . GLU A 1 93 ? -12.624 7.345 4.165 1.00 89.31 93 GLU A O 1
ATOM 722 N N . THR A 1 94 ? -11.704 5.947 5.673 1.00 91.12 94 THR A N 1
ATOM 723 C CA . THR A 1 94 ? -12.040 6.744 6.865 1.00 91.12 94 THR A CA 1
ATOM 724 C C . THR A 1 94 ? -10.951 7.729 7.269 1.00 91.12 94 THR A C 1
ATOM 726 O O . THR A 1 94 ? -11.276 8.821 7.738 1.00 91.12 94 THR A O 1
ATOM 729 N N . LEU A 1 95 ? -9.674 7.388 7.071 1.00 86.25 95 LEU A N 1
ATOM 730 C CA . LEU A 1 95 ? -8.570 8.241 7.501 1.00 86.25 95 LEU A CA 1
ATOM 731 C C . LEU A 1 95 ? -8.488 9.523 6.669 1.00 86.25 95 LEU A C 1
ATOM 733 O O . LEU A 1 95 ? -8.653 9.550 5.444 1.00 86.25 95 LEU A O 1
ATOM 737 N N . SER A 1 96 ? -8.167 10.619 7.347 1.00 86.06 96 SER A N 1
ATOM 738 C CA . SER A 1 96 ? -7.789 11.862 6.694 1.00 86.06 96 SER A CA 1
ATOM 739 C C . SER A 1 96 ? -6.424 11.728 6.010 1.00 86.06 96 SER A C 1
ATOM 741 O O . SER A 1 96 ? -5.595 10.886 6.353 1.00 86.06 96 SER A O 1
ATOM 743 N N . LEU A 1 97 ? -6.143 12.620 5.057 1.00 79.62 97 LEU A N 1
ATOM 744 C CA . LEU A 1 97 ? -4.844 12.647 4.377 1.00 79.62 97 LEU A CA 1
ATOM 745 C C . LEU A 1 97 ? -3.676 12.862 5.350 1.00 79.62 97 LEU A C 1
ATOM 747 O O . LEU A 1 97 ? -2.612 12.294 5.139 1.00 79.62 97 LEU A O 1
ATOM 751 N N . ALA A 1 98 ? -3.876 13.655 6.407 1.00 79.00 98 ALA A N 1
ATOM 752 C CA . ALA A 1 98 ? -2.853 13.889 7.423 1.00 79.00 98 ALA A CA 1
ATOM 753 C C . ALA A 1 98 ? -2.552 12.614 8.226 1.00 79.00 98 ALA A C 1
ATOM 755 O O . ALA A 1 98 ? -1.396 12.321 8.517 1.00 79.00 98 ALA A O 1
ATOM 756 N N . GLU A 1 99 ? -3.576 11.818 8.538 1.00 85.94 99 GLU A N 1
ATOM 757 C CA . GLU A 1 99 ? -3.401 10.540 9.233 1.00 85.94 99 GLU A CA 1
ATOM 758 C C . GLU A 1 99 ? -2.737 9.492 8.336 1.00 85.94 99 GLU A C 1
ATOM 760 O O . GLU A 1 99 ? -1.826 8.792 8.781 1.00 85.94 99 GLU A O 1
ATOM 765 N N . VAL A 1 100 ? -3.133 9.414 7.061 1.00 84.38 100 VAL A N 1
ATOM 766 C CA . VAL A 1 100 ? -2.484 8.541 6.070 1.00 84.38 100 VAL A CA 1
ATOM 767 C C . VAL A 1 100 ? -1.00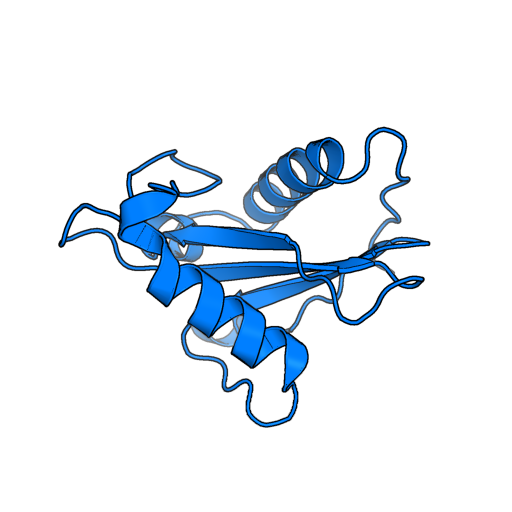4 8.894 5.921 1.00 84.38 100 VAL A C 1
ATOM 769 O O . VAL A 1 100 ? -0.160 7.995 5.916 1.00 84.38 100 VAL A O 1
ATOM 772 N N . ASP A 1 101 ? -0.675 10.184 5.847 1.00 82.75 101 ASP A N 1
ATOM 773 C CA . ASP A 1 101 ? 0.702 10.668 5.744 1.00 82.75 101 ASP A CA 1
ATOM 774 C C . ASP A 1 101 ? 1.522 10.334 7.000 1.00 82.75 101 ASP A C 1
ATOM 776 O O . ASP A 1 101 ? 2.625 9.790 6.902 1.00 82.75 101 ASP A O 1
ATOM 780 N N . ALA A 1 102 ? 0.953 10.546 8.191 1.00 83.94 102 ALA A N 1
ATOM 781 C CA . ALA A 1 102 ? 1.594 10.202 9.457 1.00 83.94 102 ALA A CA 1
ATOM 782 C C . ALA A 1 102 ? 1.864 8.691 9.584 1.00 83.94 102 ALA A C 1
ATOM 784 O O . ALA A 1 102 ? 2.960 8.278 9.981 1.00 83.94 102 ALA A O 1
ATOM 785 N N . VAL A 1 103 ? 0.892 7.848 9.214 1.00 89.31 103 VAL A N 1
ATOM 786 C CA . VAL A 1 103 ? 1.041 6.384 9.237 1.00 89.31 103 VAL A CA 1
ATOM 787 C C . VAL A 1 103 ? 2.079 5.920 8.217 1.00 89.31 103 VAL A C 1
ATOM 789 O O . VAL A 1 103 ? 2.940 5.107 8.560 1.00 89.31 103 VAL A O 1
ATOM 792 N N . SER A 1 104 ? 2.030 6.450 6.995 1.00 86.19 104 SER A N 1
ATOM 793 C CA . SER A 1 104 ? 2.980 6.106 5.931 1.00 86.19 104 SER A CA 1
ATOM 794 C C . SER A 1 104 ? 4.397 6.510 6.326 1.00 86.19 104 SER A C 1
ATOM 796 O O . SER A 1 104 ? 5.308 5.687 6.282 1.00 86.19 104 SER A O 1
ATOM 798 N N . THR A 1 105 ? 4.574 7.728 6.843 1.00 83.12 105 THR A N 1
ATOM 799 C CA . THR A 1 105 ? 5.853 8.223 7.372 1.00 83.12 105 THR A CA 1
ATOM 800 C C . THR A 1 105 ? 6.398 7.321 8.476 1.00 83.12 105 THR A C 1
ATOM 802 O O . THR A 1 105 ? 7.583 6.984 8.473 1.00 83.12 105 THR A O 1
ATOM 805 N N . ARG A 1 106 ? 5.549 6.873 9.411 1.00 86.44 106 ARG A N 1
ATOM 806 C CA . ARG A 1 106 ? 5.955 5.943 10.476 1.00 86.44 106 ARG A CA 1
ATOM 807 C C . ARG A 1 106 ? 6.506 4.631 9.915 1.00 86.44 106 ARG A C 1
ATOM 809 O O . ARG A 1 106 ? 7.523 4.159 10.412 1.00 86.44 106 ARG A O 1
ATOM 816 N N . VAL A 1 107 ? 5.857 4.053 8.905 1.00 86.38 107 VAL A N 1
ATOM 817 C CA . VAL A 1 107 ? 6.316 2.811 8.257 1.00 86.38 107 VAL A CA 1
ATOM 818 C C . VAL A 1 107 ? 7.613 3.038 7.487 1.00 86.38 107 VAL A C 1
ATOM 820 O O . VAL A 1 107 ? 8.571 2.289 7.647 1.00 86.38 107 VAL A O 1
ATOM 823 N N . LEU A 1 108 ? 7.687 4.113 6.707 1.00 82.00 108 LEU A N 1
ATOM 824 C CA . LEU A 1 108 ? 8.871 4.454 5.920 1.00 82.00 108 LEU A CA 1
ATOM 825 C C . LEU A 1 108 ? 10.111 4.685 6.795 1.00 82.00 108 LEU A C 1
ATOM 827 O O . LEU A 1 108 ? 11.203 4.263 6.425 1.00 82.00 108 LEU A O 1
ATOM 831 N N . ARG A 1 109 ? 9.955 5.278 7.989 1.00 80.62 109 ARG A N 1
ATOM 832 C CA . ARG A 1 109 ? 11.053 5.450 8.963 1.00 80.62 109 ARG A CA 1
ATOM 833 C C . ARG A 1 109 ? 11.661 4.129 9.423 1.00 80.62 109 ARG A C 1
ATOM 835 O O . ARG A 1 109 ? 12.833 4.103 9.780 1.00 80.62 109 ARG A O 1
ATOM 842 N N . GLN A 1 110 ? 10.876 3.054 9.434 1.00 81.25 110 GLN A N 1
ATOM 843 C CA . GLN A 1 110 ? 11.364 1.719 9.783 1.00 81.25 110 GLN A CA 1
ATOM 844 C C . GLN A 1 110 ? 12.141 1.082 8.627 1.00 81.25 110 GLN A C 1
ATOM 846 O O . GLN A 1 110 ? 13.074 0.326 8.870 1.00 81.25 110 GLN A O 1
ATOM 851 N N . LEU A 1 111 ? 11.776 1.404 7.382 1.00 74.56 111 LEU A N 1
ATOM 852 C CA . LEU A 1 111 ? 12.433 0.893 6.176 1.00 74.56 111 LEU A CA 1
ATOM 853 C C . LEU A 1 111 ? 13.742 1.626 5.854 1.00 74.56 111 LEU A C 1
ATOM 855 O O . LEU A 1 111 ? 14.678 1.007 5.360 1.00 74.56 111 LEU A O 1
ATOM 859 N N . ALA A 1 112 ? 13.822 2.924 6.158 1.00 69.69 112 ALA A N 1
ATOM 860 C CA . ALA A 1 112 ? 15.034 3.728 6.022 1.00 69.69 112 ALA A CA 1
ATOM 861 C C . ALA A 1 112 ? 15.314 4.527 7.308 1.00 69.69 112 ALA A C 1
ATOM 863 O O . ALA A 1 112 ? 15.014 5.727 7.377 1.00 69.69 112 ALA A O 1
ATOM 864 N N . PRO A 1 113 ? 15.896 3.886 8.339 1.00 58.81 113 PRO A N 1
ATOM 865 C CA . PRO A 1 113 ? 16.313 4.572 9.556 1.00 58.81 113 PRO A CA 1
ATOM 866 C C . PRO A 1 113 ? 17.346 5.659 9.219 1.00 58.81 113 PRO A C 1
ATOM 868 O O . PRO A 1 113 ? 18.423 5.363 8.714 1.00 58.81 113 PRO A O 1
ATOM 871 N N . GLY A 1 114 ? 17.010 6.930 9.464 1.00 51.81 114 GLY A N 1
ATOM 872 C CA . GLY A 1 114 ? 17.861 8.081 9.114 1.00 51.81 114 GLY A CA 1
ATOM 873 C C . GLY A 1 114 ? 17.567 8.727 7.752 1.00 51.81 114 GLY A C 1
ATOM 874 O O . GLY A 1 114 ? 18.174 9.747 7.425 1.00 51.81 114 GLY A O 1
ATOM 875 N N . GLY A 1 115 ? 16.608 8.195 6.986 1.00 55.31 115 GLY A N 1
ATOM 876 C CA . GLY A 1 115 ? 16.097 8.848 5.781 1.00 55.31 115 GLY A CA 1
ATOM 877 C C . GLY A 1 115 ? 15.432 10.192 6.101 1.00 55.31 115 GLY A C 1
ATOM 878 O O . GLY A 1 115 ? 14.742 10.340 7.115 1.00 55.31 115 GLY A O 1
ATOM 879 N N . LYS A 1 116 ? 15.635 11.193 5.239 1.00 46.97 116 LYS A N 1
ATOM 880 C CA . LYS A 1 116 ? 14.987 12.505 5.372 1.00 46.97 116 LYS A CA 1
ATOM 881 C C . LYS A 1 116 ? 13.670 12.515 4.597 1.00 46.97 116 LYS A C 1
ATOM 883 O O . LYS A 1 116 ? 13.655 12.285 3.390 1.00 46.97 116 LYS A O 1
ATOM 888 N N . PHE A 1 117 ? 12.579 12.815 5.299 1.00 51.66 117 PHE A N 1
ATOM 889 C CA . PHE A 1 117 ? 11.274 13.058 4.688 1.00 51.66 117 PHE A CA 1
ATOM 890 C C . PHE A 1 117 ? 11.284 14.466 4.103 1.00 51.66 117 PHE A C 1
ATOM 892 O O . PHE A 1 117 ? 11.448 15.436 4.843 1.00 51.66 117 PHE A O 1
ATOM 899 N N . LEU A 1 118 ? 11.194 14.573 2.781 1.00 48.47 118 LEU A N 1
ATOM 900 C CA . LEU A 1 118 ? 11.109 15.856 2.100 1.00 48.47 118 LEU A CA 1
ATOM 901 C C . LEU A 1 118 ? 9.641 16.270 2.122 1.00 48.47 118 LEU A C 1
ATOM 903 O O . LEU A 1 118 ? 8.765 15.452 1.841 1.00 48.47 118 LEU A O 1
ATOM 907 N N . ALA A 1 119 ? 9.368 17.522 2.489 1.00 39.12 119 ALA A N 1
ATOM 908 C CA . ALA A 1 119 ? 8.021 18.059 2.370 1.00 39.12 119 ALA A CA 1
ATOM 909 C C . ALA A 1 119 ? 7.553 17.910 0.915 1.00 39.12 119 ALA A C 1
ATOM 911 O O . ALA A 1 119 ? 8.347 18.089 -0.013 1.00 39.12 119 ALA A O 1
ATOM 912 N N . ALA A 1 120 ? 6.280 17.550 0.724 1.00 38.59 120 ALA A N 1
ATOM 913 C CA . ALA A 1 120 ? 5.677 17.602 -0.602 1.00 38.59 120 ALA A CA 1
ATOM 914 C C . ALA A 1 120 ? 5.878 19.019 -1.186 1.00 38.59 120 ALA A C 1
ATOM 916 O O . ALA A 1 120 ? 5.774 19.977 -0.413 1.00 38.59 120 ALA A O 1
ATOM 917 N N . PRO A 1 121 ? 6.209 19.145 -2.485 1.00 36.28 121 PRO A N 1
ATOM 918 C CA . PRO A 1 121 ? 6.357 20.446 -3.131 1.00 36.28 121 PRO A CA 1
ATOM 919 C C . PRO A 1 121 ? 5.075 21.281 -3.049 1.00 36.28 121 PRO A C 1
ATOM 921 O O . PRO A 1 121 ? 3.973 20.681 -2.997 1.00 36.28 121 PRO A O 1
#

Radius of gyration: 13.95 Å; chains: 1; bounding box: 36×37×30 Å

Secondary structure (DSSP, 8-state):
--TTTTSS----EEETTEEEEEEETTS--TT-HHHHHHHHHHHHTHHHH--B-TTT--B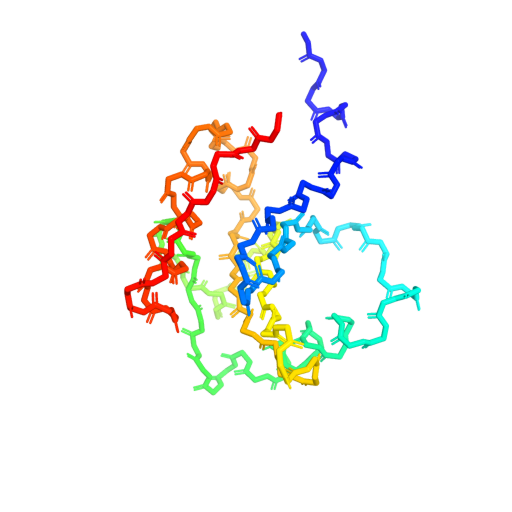TTSTT--EEEEEEEEETT-TT--EEEEEEHHHHHHS-HHHHHHHHHHHHHHHSTT---PPP-

Sequence (121 aa):
MNRHARRASVKSIRHSDLITHLIGVEVPLDDHATLHRAVLHWYSNIAARKPVCIACKVSFLDDETRVGAFLLSVPVCVPDIVATSAFCAECHETLSLAEVDAVSTRVLRQLAPGGKFLAAP

Foldseek 3Di:
DDLVVPQPDQQFQDFPFKTKGKHFPPDDCPVPVLVVVVVVVCVVCCVVVQAAALQPRHTPVDPPWAFGIWIWMATPVGRNDIDIHTHTNVCVSPDDPVSVVVSSVVVVCVVPVVTDRDPRD

Organism: NCBI:txid108015

pLDDT: mean 79.58, std 18.47, range [35.88, 97.06]